Protein AF-A0A7R7XNX9-F1 (afdb_monomer)

Mean predicted aligned error: 16.43 Å

Sequence (141 aa):
MNKSTLSAIRKLSTLTSDQKTAVIDAIAGDMTTTMIRISQEINRGNLDPDNTAPMDNFIRTLQRHERAELRKLERKIAGYQRRARIWRAKRRLIRVIVAEMKRHTGSLHQCPKTLAKALESLEKGLCSESGSGSGESSSGQ

Structure (mmCIF, N/CA/C/O backbone):
data_AF-A0A7R7XNX9-F1
#
_entry.id   AF-A0A7R7XNX9-F1
#
loop_
_atom_site.group_PDB
_atom_site.id
_atom_site.type_symbol
_atom_site.label_atom_id
_atom_site.label_alt_id
_atom_site.label_comp_id
_atom_site.label_asym_id
_atom_site.label_entity_id
_atom_site.label_seq_id
_atom_site.pdbx_PDB_ins_code
_atom_site.Cartn_x
_atom_site.Cartn_y
_atom_site.Cartn_z
_atom_site.occupancy
_atom_site.B_iso_or_equiv
_atom_site.auth_seq_id
_atom_site.auth_comp_id
_atom_site.auth_asym_id
_atom_site.auth_atom_id
_atom_site.pdbx_PDB_model_num
ATOM 1 N N . MET A 1 1 ? -6.176 3.278 21.418 1.00 57.19 1 MET A N 1
ATOM 2 C CA . MET A 1 1 ? -4.858 3.127 22.068 1.00 57.19 1 MET A CA 1
ATOM 3 C C . MET A 1 1 ? -4.203 4.495 22.142 1.00 57.19 1 MET A C 1
ATOM 5 O O . MET A 1 1 ? -4.046 5.144 21.110 1.00 57.19 1 MET A O 1
ATOM 9 N N . ASN A 1 2 ? -3.923 4.981 23.347 1.00 69.69 2 ASN A N 1
ATOM 10 C CA . ASN A 1 2 ? -3.448 6.347 23.547 1.00 69.69 2 ASN A CA 1
ATOM 11 C C . ASN A 1 2 ? -2.031 6.515 22.970 1.00 69.69 2 ASN A C 1
ATOM 13 O O . ASN A 1 2 ? -1.203 5.606 23.056 1.00 69.69 2 ASN A O 1
ATOM 17 N N . LYS A 1 3 ? -1.727 7.686 22.387 1.00 66.06 3 LYS A N 1
ATOM 18 C CA . LYS A 1 3 ? -0.388 7.988 21.828 1.00 66.06 3 LYS A CA 1
ATOM 19 C C . LYS A 1 3 ? 0.731 7.791 22.864 1.00 66.06 3 LYS A C 1
ATOM 21 O O . LYS A 1 3 ? 1.829 7.373 22.508 1.00 66.06 3 LYS A O 1
ATOM 26 N N . SER A 1 4 ? 0.416 8.031 24.139 1.00 67.50 4 SER A N 1
ATOM 27 C CA . SER A 1 4 ? 1.304 7.795 25.280 1.00 67.50 4 SER A CA 1
ATOM 28 C C . SER A 1 4 ? 1.713 6.318 25.400 1.00 67.50 4 SER A C 1
ATOM 30 O O . SER A 1 4 ? 2.904 6.011 25.434 1.00 67.50 4 SER A O 1
ATOM 32 N N . THR A 1 5 ? 0.757 5.387 25.311 1.00 70.81 5 THR A N 1
ATOM 33 C CA . THR A 1 5 ? 0.990 3.937 25.420 1.00 70.81 5 THR A CA 1
ATOM 34 C C . THR A 1 5 ? 1.885 3.409 24.293 1.00 70.81 5 THR A C 1
ATOM 36 O O . THR A 1 5 ? 2.818 2.652 24.541 1.00 70.81 5 THR A O 1
ATOM 39 N N . LEU A 1 6 ? 1.684 3.873 23.052 1.00 75.62 6 LEU A N 1
ATOM 40 C CA . LEU A 1 6 ? 2.552 3.507 21.920 1.00 75.62 6 LEU A CA 1
ATOM 41 C C . LEU A 1 6 ? 3.994 4.006 22.089 1.00 75.62 6 LEU A C 1
ATOM 43 O O . LEU A 1 6 ? 4.940 3.328 21.685 1.00 75.62 6 LEU A O 1
ATOM 47 N N . SER A 1 7 ? 4.173 5.185 22.684 1.00 74.94 7 SER A N 1
ATOM 48 C CA . SER A 1 7 ? 5.504 5.727 22.969 1.00 74.94 7 SER A CA 1
ATOM 49 C C . SER A 1 7 ? 6.218 4.965 24.093 1.00 74.94 7 SER A C 1
ATOM 51 O O . SER A 1 7 ? 7.425 4.743 23.999 1.00 74.94 7 SER A O 1
ATOM 53 N N . ALA A 1 8 ? 5.470 4.500 25.100 1.00 68.50 8 ALA A N 1
ATOM 54 C CA . ALA A 1 8 ? 5.983 3.680 26.193 1.00 68.50 8 ALA A CA 1
ATOM 55 C C . ALA A 1 8 ? 6.415 2.289 25.703 1.00 68.50 8 ALA A C 1
ATOM 57 O O . ALA A 1 8 ? 7.504 1.829 26.041 1.00 68.50 8 ALA A O 1
ATOM 58 N N . ILE A 1 9 ? 5.635 1.670 24.809 1.00 79.69 9 ILE A N 1
ATOM 59 C CA . ILE A 1 9 ? 5.976 0.378 24.190 1.00 79.69 9 ILE A CA 1
ATOM 60 C C . ILE A 1 9 ? 7.259 0.467 23.358 1.00 79.69 9 ILE A C 1
ATOM 62 O O . ILE A 1 9 ? 8.092 -0.432 23.398 1.00 79.69 9 ILE A O 1
ATOM 66 N N . ARG A 1 10 ? 7.488 1.569 22.637 1.00 83.12 10 ARG A N 1
ATOM 67 C CA . ARG A 1 10 ? 8.744 1.760 21.885 1.00 83.12 10 ARG A CA 1
ATOM 68 C C . ARG A 1 10 ? 9.979 1.857 22.781 1.00 83.12 10 ARG A C 1
ATOM 70 O O . ARG A 1 10 ? 11.080 1.587 22.314 1.00 83.12 10 ARG A O 1
ATOM 77 N N . LYS A 1 11 ? 9.802 2.246 24.044 1.00 84.56 11 LYS A N 1
ATOM 78 C CA . LYS A 1 11 ? 10.876 2.381 25.033 1.00 84.56 11 LYS A CA 1
ATOM 79 C C . LYS A 1 11 ? 10.959 1.186 25.983 1.00 84.56 11 LYS A C 1
ATOM 81 O O . LYS A 1 11 ? 11.778 1.228 26.897 1.00 84.56 11 LYS A O 1
ATOM 86 N N . LEU A 1 12 ? 10.178 0.119 25.765 1.00 82.00 12 LEU A N 1
ATOM 87 C CA . LEU A 1 12 ? 10.056 -0.999 26.709 1.00 82.00 12 LEU A CA 1
ATOM 88 C C . LEU A 1 12 ? 11.414 -1.593 27.105 1.00 82.00 12 LEU A C 1
ATOM 90 O O . LEU A 1 12 ? 11.621 -1.903 28.269 1.00 82.00 12 LEU A O 1
ATOM 94 N N . SER A 1 13 ? 12.359 -1.709 26.166 1.00 82.69 13 SER A N 1
ATOM 95 C CA . SER A 1 13 ? 13.703 -2.252 26.420 1.00 82.69 13 SER A CA 1
ATOM 96 C C . SER A 1 13 ? 14.539 -1.403 27.384 1.00 82.69 13 SER A C 1
ATOM 98 O O . SER A 1 13 ? 15.362 -1.953 28.108 1.00 82.69 13 SER A O 1
ATOM 100 N N . THR A 1 14 ? 14.295 -0.091 27.426 1.00 87.94 14 THR A N 1
ATOM 101 C CA . THR A 1 14 ? 15.025 0.886 28.256 1.00 87.94 14 THR A CA 1
ATOM 102 C C . THR A 1 14 ? 14.406 1.116 29.637 1.00 87.94 14 THR A C 1
ATOM 104 O O . THR A 1 14 ? 14.992 1.819 30.454 1.00 87.94 14 THR A O 1
ATOM 107 N N . LEU A 1 15 ? 13.229 0.541 29.904 1.00 86.75 15 LEU A N 1
ATOM 108 C CA . LEU A 1 15 ? 12.517 0.686 31.175 1.00 86.75 15 LEU A CA 1
ATOM 109 C C . LEU A 1 15 ? 13.033 -0.295 32.238 1.00 86.75 15 LEU A C 1
ATOM 111 O O . LEU A 1 15 ? 13.487 -1.405 31.921 1.00 86.75 15 LEU A O 1
ATOM 115 N N . THR A 1 16 ? 12.908 0.093 33.508 1.00 89.62 16 THR A N 1
ATOM 116 C CA . THR A 1 16 ? 13.162 -0.804 34.647 1.00 89.62 16 THR A CA 1
ATOM 117 C C . THR A 1 16 ? 12.109 -1.917 34.713 1.00 89.62 16 THR A C 1
ATOM 119 O O . THR A 1 16 ? 11.065 -1.834 34.065 1.00 89.62 16 THR A O 1
ATOM 122 N N . SER A 1 17 ? 12.377 -2.986 35.473 1.00 90.06 17 SER A N 1
ATOM 123 C CA . SER A 1 17 ? 11.449 -4.123 35.593 1.00 90.06 17 SER A CA 1
ATOM 124 C C . SER A 1 17 ? 10.057 -3.680 36.056 1.00 90.06 17 SER A C 1
ATOM 126 O O . SER A 1 17 ? 9.069 -3.985 35.396 1.00 90.06 17 SER A O 1
ATOM 128 N N . ASP A 1 18 ? 9.984 -2.864 37.108 1.00 89.12 18 ASP A N 1
ATOM 129 C CA . ASP A 1 18 ? 8.711 -2.384 37.663 1.00 89.12 18 ASP A CA 1
ATOM 130 C C . ASP A 1 18 ? 7.942 -1.505 36.670 1.00 89.12 18 ASP A C 1
ATOM 132 O O . ASP A 1 18 ? 6.724 -1.609 36.533 1.00 89.12 18 ASP A O 1
ATOM 136 N N . GLN A 1 19 ? 8.659 -0.675 35.907 1.00 87.31 19 GLN A N 1
ATOM 137 C CA . GLN A 1 19 ? 8.067 0.154 34.857 1.00 87.31 19 GLN A CA 1
ATOM 138 C C . GLN A 1 19 ? 7.530 -0.684 33.694 1.00 87.31 19 GLN A C 1
ATOM 140 O O . GLN A 1 19 ? 6.500 -0.338 33.117 1.00 87.31 19 GLN A O 1
ATOM 145 N N . LYS A 1 20 ? 8.201 -1.787 33.339 1.00 88.88 20 LYS A N 1
ATOM 146 C CA . LYS A 1 20 ? 7.707 -2.723 32.319 1.00 88.88 20 LYS A CA 1
ATO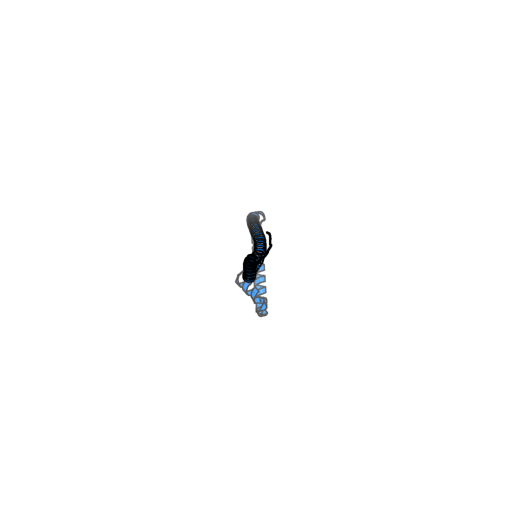M 147 C C . LYS A 1 20 ? 6.400 -3.362 32.768 1.00 88.88 20 LYS A C 1
ATOM 149 O O . LYS A 1 20 ? 5.445 -3.347 31.995 1.00 88.88 20 LYS A O 1
ATOM 154 N N . THR A 1 21 ? 6.347 -3.860 34.002 1.00 90.25 21 THR A N 1
ATOM 155 C CA . THR A 1 21 ? 5.136 -4.464 34.574 1.00 90.25 21 THR A CA 1
ATOM 156 C C . THR A 1 21 ? 3.989 -3.458 34.597 1.00 90.25 21 THR A C 1
ATOM 158 O O . THR A 1 21 ? 2.934 -3.738 34.042 1.00 90.25 21 THR A O 1
ATOM 161 N N . ALA A 1 22 ? 4.228 -2.235 35.081 1.00 89.00 22 ALA A N 1
ATOM 162 C CA . ALA A 1 22 ? 3.210 -1.184 35.109 1.00 89.00 22 ALA A CA 1
ATOM 163 C C . ALA A 1 22 ? 2.671 -0.819 33.710 1.00 89.00 22 ALA A C 1
ATOM 165 O O . ALA A 1 22 ? 1.475 -0.581 33.544 1.00 89.00 22 ALA A O 1
ATOM 166 N N . VAL A 1 23 ? 3.531 -0.785 32.683 1.00 89.62 23 VAL A N 1
ATOM 167 C CA . VAL A 1 23 ? 3.099 -0.547 31.294 1.00 89.62 23 VAL A CA 1
ATOM 168 C C . VAL A 1 23 ? 2.263 -1.713 30.766 1.00 89.62 23 VAL A C 1
ATOM 170 O O . VAL A 1 23 ? 1.252 -1.478 30.106 1.00 89.62 23 VAL A O 1
ATOM 173 N N . ILE A 1 24 ? 2.665 -2.954 31.046 1.00 89.12 24 ILE A N 1
ATOM 174 C CA . ILE A 1 24 ? 1.924 -4.153 30.633 1.00 89.12 24 ILE A CA 1
ATOM 175 C C . ILE A 1 24 ? 0.553 -4.197 31.316 1.00 89.12 24 ILE A C 1
ATOM 177 O O . ILE A 1 24 ? -0.448 -4.394 30.628 1.00 89.12 24 ILE A O 1
ATOM 181 N N . ASP A 1 25 ? 0.486 -3.926 32.618 1.00 92.44 25 ASP A N 1
ATOM 182 C CA . ASP A 1 25 ? -0.765 -3.891 33.380 1.00 92.44 25 ASP A CA 1
ATOM 183 C C . ASP A 1 25 ? -1.699 -2.786 32.883 1.00 92.44 25 ASP A C 1
ATOM 185 O O . ASP A 1 25 ? -2.895 -3.014 32.696 1.00 92.44 25 ASP A O 1
ATOM 189 N N . ALA A 1 26 ? -1.160 -1.601 32.579 1.00 89.25 26 ALA A N 1
ATOM 190 C CA . ALA A 1 26 ? -1.939 -0.518 31.983 1.00 89.25 26 ALA A CA 1
ATOM 191 C C . ALA A 1 26 ? -2.516 -0.914 30.612 1.00 89.25 26 ALA A C 1
ATOM 193 O O . ALA A 1 26 ? -3.683 -0.644 30.330 1.00 89.25 26 ALA A O 1
ATOM 194 N N . ILE A 1 27 ? -1.732 -1.597 29.768 1.00 89.56 27 ILE A N 1
ATOM 195 C CA . ILE A 1 27 ? -2.209 -2.116 28.476 1.00 89.56 27 ILE A CA 1
ATOM 196 C C . ILE A 1 27 ? -3.296 -3.174 28.687 1.00 89.56 27 ILE A C 1
ATOM 198 O O . ILE A 1 27 ? -4.325 -3.127 28.014 1.00 89.56 27 ILE A O 1
ATOM 202 N N . ALA A 1 28 ? -3.098 -4.107 29.617 1.00 92.06 28 ALA A N 1
ATOM 203 C CA . ALA A 1 28 ? -4.074 -5.147 29.927 1.00 92.06 28 ALA A CA 1
ATOM 204 C C . ALA A 1 28 ? -5.394 -4.553 30.455 1.00 92.06 28 ALA A C 1
ATOM 206 O O . ALA A 1 28 ? -6.479 -4.982 30.045 1.00 92.06 28 ALA A O 1
ATOM 207 N N . GLY A 1 29 ? -5.321 -3.520 31.298 1.00 94.06 29 GLY A N 1
ATOM 208 C CA . GLY A 1 29 ? -6.481 -2.762 31.770 1.00 94.06 29 GLY A CA 1
ATOM 209 C C . GLY A 1 29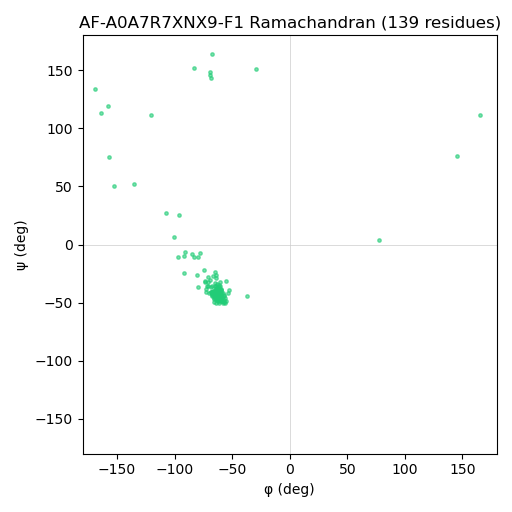 ? -7.215 -2.034 30.638 1.00 94.06 29 GLY A C 1
ATOM 210 O O . GLY A 1 29 ? -8.443 -2.134 30.527 1.00 94.06 29 GLY A O 1
ATOM 211 N N . ASP A 1 30 ? -6.474 -1.368 29.746 1.00 91.44 30 ASP A N 1
ATOM 212 C CA . ASP A 1 30 ? -7.026 -0.720 28.549 1.00 91.44 30 ASP A CA 1
ATOM 213 C C . ASP A 1 30 ? -7.725 -1.740 27.632 1.00 91.44 30 ASP A C 1
ATOM 215 O O . ASP A 1 30 ? -8.828 -1.485 27.133 1.00 91.44 30 ASP A O 1
ATOM 219 N N . MET A 1 31 ? -7.113 -2.911 27.422 1.00 91.00 31 MET A N 1
ATOM 220 C CA . MET A 1 31 ? -7.682 -4.001 26.623 1.00 91.00 31 MET A CA 1
ATOM 221 C C . MET A 1 31 ? -8.978 -4.523 27.239 1.00 91.00 31 MET A C 1
ATOM 223 O O . MET A 1 31 ? -9.990 -4.602 26.544 1.00 91.00 31 MET A O 1
ATOM 227 N N . THR A 1 32 ? -8.973 -4.805 28.542 1.00 95.12 32 THR A N 1
ATOM 228 C CA . THR A 1 32 ? -10.147 -5.302 29.273 1.00 95.12 32 THR A CA 1
ATOM 229 C C . THR A 1 32 ? -11.300 -4.305 29.194 1.00 95.12 32 THR A C 1
ATOM 231 O O . THR A 1 32 ? -12.420 -4.662 28.828 1.00 95.12 32 THR A O 1
ATOM 234 N N . THR A 1 33 ? -11.019 -3.025 29.444 1.00 95.12 33 THR A N 1
ATOM 235 C CA . THR A 1 33 ? -12.017 -1.950 29.348 1.00 95.12 33 THR A CA 1
ATOM 236 C C . THR A 1 33 ? -12.584 -1.838 27.935 1.00 95.12 33 THR A C 1
ATOM 238 O O . THR A 1 33 ? -13.789 -1.661 27.750 1.00 95.12 33 THR A O 1
ATOM 241 N N . THR A 1 34 ? -11.726 -1.963 26.921 1.00 94.75 34 THR A N 1
ATOM 242 C CA . THR A 1 34 ? -12.146 -1.932 25.516 1.00 94.75 34 THR A CA 1
ATOM 243 C C . THR A 1 34 ? -13.043 -3.123 25.182 1.00 94.75 34 THR A C 1
ATOM 245 O O . THR A 1 34 ? -14.090 -2.928 24.569 1.00 94.75 34 THR A O 1
ATOM 248 N N . MET A 1 35 ? -12.690 -4.332 25.627 1.00 93.62 35 MET A N 1
ATOM 249 C CA . MET A 1 35 ? -13.507 -5.535 25.431 1.00 93.62 35 MET A CA 1
ATOM 250 C C . MET A 1 35 ? -14.883 -5.403 26.089 1.00 93.62 35 MET A C 1
ATOM 252 O O . MET A 1 35 ? -15.887 -5.683 25.442 1.00 93.62 35 MET A O 1
ATOM 256 N N . ILE A 1 36 ? -14.950 -4.905 27.329 1.00 95.25 36 ILE A N 1
ATOM 257 C CA . ILE A 1 36 ? -16.226 -4.666 28.024 1.00 95.25 36 ILE A CA 1
ATOM 258 C C . ILE A 1 36 ? -17.105 -3.699 27.224 1.00 95.25 36 ILE A C 1
ATOM 260 O O . ILE A 1 36 ? -18.290 -3.964 27.032 1.00 95.25 36 ILE A O 1
ATOM 264 N N . ARG A 1 37 ? -16.532 -2.599 26.722 1.00 94.94 37 ARG A N 1
ATOM 265 C CA . ARG A 1 37 ? -17.270 -1.627 25.900 1.00 94.94 37 ARG A CA 1
ATOM 266 C C . ARG A 1 37 ? -17.776 -2.240 24.599 1.00 94.94 37 ARG A C 1
ATOM 268 O O . ARG A 1 37 ? -18.928 -2.021 24.250 1.00 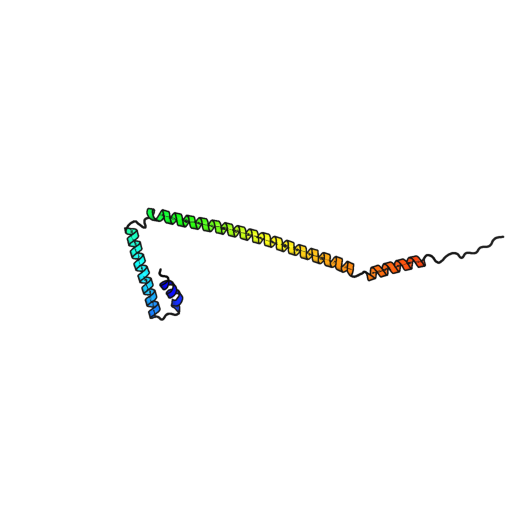94.94 37 ARG A O 1
ATOM 275 N N . ILE A 1 38 ? -16.952 -3.028 23.909 1.00 91.69 38 ILE A N 1
ATOM 276 C CA . ILE A 1 38 ? -17.370 -3.735 22.691 1.00 91.69 38 ILE A CA 1
ATOM 277 C C . ILE A 1 38 ? -18.555 -4.653 23.002 1.00 91.69 38 ILE A C 1
ATOM 279 O O . ILE A 1 38 ? -19.571 -4.574 22.319 1.00 91.69 38 ILE A O 1
ATOM 283 N N . SER A 1 39 ? -18.477 -5.456 24.066 1.00 93.06 39 SER A N 1
ATOM 284 C CA . SER A 1 39 ? -19.584 -6.325 24.480 1.00 93.06 39 SER A CA 1
ATOM 285 C C . SER A 1 39 ? -20.857 -5.538 24.809 1.00 93.06 39 SER A C 1
ATOM 287 O O . SER A 1 39 ? -21.952 -5.965 24.452 1.00 93.06 39 SER A O 1
ATOM 289 N N . GLN A 1 40 ? -20.739 -4.370 25.449 1.00 95.81 40 GLN A N 1
ATOM 290 C CA . GLN A 1 40 ? -21.883 -3.489 25.708 1.00 95.81 40 GLN A CA 1
ATOM 291 C C . GLN A 1 40 ? -22.520 -2.972 24.413 1.00 95.81 40 GLN A C 1
ATOM 293 O O . GLN A 1 40 ? -23.742 -2.960 24.308 1.00 95.81 40 GLN A O 1
ATOM 298 N N . GLU A 1 41 ? -21.719 -2.574 23.426 1.00 92.88 41 GLU A N 1
ATOM 299 C CA . GLU A 1 41 ? -22.221 -2.097 22.132 1.00 92.88 41 GLU A CA 1
ATOM 300 C C . GLU A 1 41 ? -22.823 -3.223 21.275 1.00 92.88 41 GLU A C 1
ATOM 302 O O . GLU A 1 41 ? -23.812 -2.990 20.578 1.00 92.88 41 GLU A O 1
ATOM 307 N N . ILE A 1 42 ? -22.303 -4.452 21.382 1.00 91.12 42 ILE A N 1
ATOM 308 C CA . ILE A 1 42 ? -22.938 -5.653 20.811 1.00 91.12 42 ILE A CA 1
ATOM 309 C C . ILE A 1 42 ? -24.316 -5.864 21.445 1.00 91.12 42 ILE A C 1
ATOM 311 O O . ILE A 1 42 ? -25.306 -5.972 20.729 1.00 91.12 42 ILE A O 1
ATOM 315 N N . ASN A 1 43 ? -24.408 -5.847 22.779 1.00 92.56 43 ASN A N 1
ATOM 316 C CA . ASN A 1 43 ? -25.677 -6.041 23.491 1.00 92.56 43 ASN A CA 1
ATOM 317 C C . ASN A 1 43 ? -26.704 -4.932 23.207 1.00 92.56 43 ASN A C 1
ATOM 319 O O . ASN A 1 43 ? -27.905 -5.165 23.303 1.00 92.56 43 ASN A O 1
ATOM 323 N N . ARG A 1 44 ? -26.242 -3.726 22.859 1.00 93.06 44 ARG A N 1
ATOM 324 C CA . ARG A 1 44 ? -27.089 -2.606 22.417 1.00 93.06 44 ARG A CA 1
ATOM 325 C C . ARG A 1 44 ? -27.559 -2.736 20.963 1.00 93.06 44 ARG A C 1
ATOM 327 O O . ARG A 1 44 ? -28.360 -1.915 20.532 1.00 93.06 44 ARG A O 1
ATOM 334 N N . GLY A 1 45 ? -27.058 -3.717 20.208 1.00 89.75 45 GLY A N 1
ATOM 335 C CA . GLY A 1 45 ? -27.347 -3.899 18.781 1.00 89.75 45 GLY A CA 1
ATOM 336 C C . GLY A 1 45 ? -26.577 -2.948 17.855 1.00 89.75 45 GLY A C 1
ATOM 337 O O . GLY A 1 45 ? -26.763 -2.980 16.642 1.00 89.75 45 GLY A O 1
ATOM 338 N N . ASN A 1 46 ? -25.678 -2.111 18.381 1.00 88.38 46 ASN A N 1
ATOM 339 C CA . ASN A 1 46 ? -24.924 -1.139 17.578 1.00 88.38 46 ASN A CA 1
ATOM 340 C C . ASN A 1 46 ? -23.816 -1.796 16.739 1.00 88.38 46 ASN A C 1
ATOM 342 O O . ASN A 1 46 ? -23.381 -1.233 15.737 1.00 88.38 46 ASN A O 1
ATOM 346 N N . LEU A 1 47 ? -23.364 -2.986 17.144 1.00 88.50 47 LEU A N 1
ATOM 347 C CA . LEU A 1 47 ? -22.366 -3.793 16.434 1.00 88.50 47 LEU A CA 1
ATOM 348 C C . LEU A 1 47 ? -22.978 -5.027 15.746 1.00 88.50 47 LEU A C 1
ATOM 350 O O . LEU A 1 47 ? -22.298 -6.032 15.554 1.00 88.50 47 LEU A O 1
ATOM 354 N N . ASP A 1 48 ? -24.257 -4.954 15.380 1.00 90.56 48 ASP A N 1
ATOM 355 C CA . ASP A 1 48 ? -24.929 -5.964 14.558 1.00 90.56 48 ASP A CA 1
ATOM 356 C C . ASP A 1 48 ? -24.396 -5.938 13.102 1.00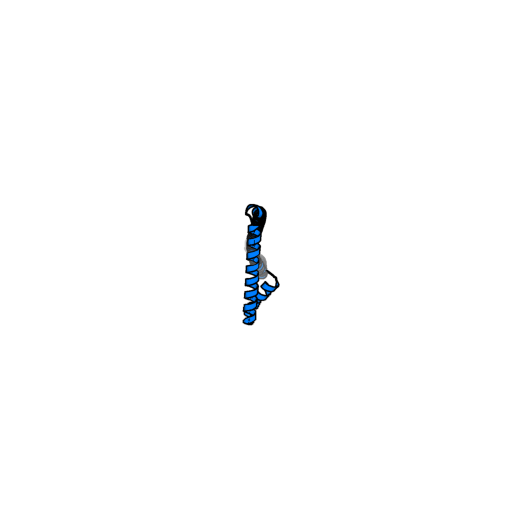 90.56 48 ASP A C 1
ATOM 358 O O . ASP A 1 48 ? -24.050 -4.857 12.599 1.00 90.56 48 ASP A O 1
ATOM 362 N N . PRO A 1 49 ? -24.303 -7.088 12.402 1.00 87.75 49 PRO A N 1
ATOM 363 C CA . PRO A 1 49 ? -24.117 -7.152 10.951 1.00 87.75 49 PRO A CA 1
ATOM 364 C C . PRO A 1 49 ? -24.867 -6.083 10.146 1.00 87.75 49 PRO A C 1
ATOM 366 O O . PRO A 1 49 ? -24.257 -5.451 9.281 1.00 87.75 49 PRO A O 1
ATOM 369 N N . ASP A 1 50 ? -26.138 -5.819 10.449 1.00 91.00 50 ASP A N 1
ATOM 370 C CA . ASP A 1 50 ? -26.938 -4.858 9.676 1.00 91.00 50 ASP A CA 1
ATOM 371 C C . ASP A 1 50 ? -26.457 -3.409 9.866 1.00 91.00 50 ASP A C 1
ATOM 373 O O . ASP A 1 50 ? -26.395 -2.625 8.915 1.00 91.00 50 ASP A O 1
ATOM 377 N N . ASN A 1 51 ? -26.028 -3.065 11.083 1.00 89.00 51 ASN A N 1
ATOM 378 C CA . ASN A 1 51 ? -25.526 -1.732 11.423 1.00 89.00 51 ASN A CA 1
ATOM 379 C C . ASN A 1 51 ? -24.062 -1.517 11.009 1.00 89.00 51 ASN A C 1
ATOM 381 O O . ASN A 1 51 ? -23.640 -0.387 10.751 1.00 89.00 51 ASN A O 1
ATOM 385 N N . THR A 1 52 ? -23.277 -2.591 10.910 1.00 91.75 52 THR A N 1
ATOM 386 C CA . THR A 1 52 ? -21.851 -2.537 10.544 1.00 91.75 52 THR A CA 1
ATOM 387 C C . THR A 1 52 ? -21.609 -2.695 9.040 1.00 91.75 52 THR A C 1
ATOM 389 O O . THR A 1 52 ? -20.624 -2.159 8.519 1.00 91.75 52 THR A O 1
ATOM 392 N N . ALA A 1 53 ? -22.533 -3.329 8.309 1.00 91.38 53 ALA A N 1
ATOM 393 C CA . ALA A 1 53 ? -22.430 -3.561 6.868 1.00 91.38 53 ALA A CA 1
ATOM 394 C C . ALA A 1 53 ? -22.171 -2.294 6.024 1.00 91.38 53 ALA A C 1
ATOM 396 O O . ALA A 1 53 ? -21.332 -2.357 5.116 1.00 91.38 53 ALA A O 1
ATOM 397 N N . PRO A 1 54 ? -22.807 -1.129 6.275 1.00 92.19 54 PRO A N 1
ATOM 398 C CA . PRO A 1 54 ? -22.515 0.086 5.514 1.00 92.19 54 PRO A CA 1
ATOM 399 C C . PRO A 1 54 ? -21.057 0.539 5.653 1.00 92.19 54 PRO A C 1
ATOM 401 O O . PRO A 1 54 ? -20.420 0.911 4.663 1.00 92.19 54 PRO A O 1
ATOM 404 N N . MET A 1 55 ? -20.505 0.461 6.867 1.00 91.38 55 MET A N 1
ATOM 405 C CA . MET A 1 55 ? -19.122 0.850 7.137 1.00 91.38 55 MET A CA 1
ATOM 406 C C . MET A 1 55 ? -18.135 -0.143 6.514 1.00 91.38 55 MET A C 1
ATOM 408 O O . MET A 1 55 ? -17.170 0.272 5.867 1.00 91.38 55 MET A O 1
ATOM 412 N N . ASP A 1 56 ? -18.420 -1.440 6.604 1.00 91.81 56 ASP A N 1
ATOM 413 C CA . ASP A 1 56 ? -17.635 -2.484 5.941 1.00 91.81 56 ASP A CA 1
ATOM 414 C C . ASP A 1 56 ? -17.617 -2.316 4.417 1.00 91.81 56 ASP A C 1
ATOM 416 O O . ASP A 1 56 ? -16.564 -2.418 3.777 1.00 91.81 56 ASP A O 1
ATOM 420 N N . ASN A 1 57 ? -18.763 -1.998 3.814 1.00 94.25 57 ASN A N 1
ATOM 421 C CA . ASN A 1 57 ? -18.865 -1.737 2.379 1.00 94.25 57 ASN A CA 1
ATOM 422 C C . ASN A 1 57 ? -18.081 -0.488 1.960 1.00 94.25 57 ASN A C 1
ATOM 424 O O . ASN A 1 57 ? -17.406 -0.493 0.921 1.00 94.25 57 ASN A O 1
ATOM 428 N N . PHE A 1 58 ? -18.113 0.564 2.776 1.00 94.69 58 PHE A N 1
ATOM 429 C CA . PHE A 1 58 ? -17.313 1.762 2.548 1.00 94.69 58 PHE A CA 1
ATOM 430 C C . PHE A 1 58 ? -15.808 1.454 2.587 1.00 94.69 58 PHE A C 1
ATOM 432 O O . PHE A 1 58 ? -15.082 1.793 1.646 1.00 94.69 58 PHE A O 1
ATOM 439 N N . ILE A 1 59 ? -15.345 0.721 3.606 1.00 94.38 59 ILE A N 1
ATOM 440 C CA . ILE A 1 59 ? -13.942 0.292 3.732 1.00 94.38 59 ILE A CA 1
ATOM 441 C C . ILE A 1 59 ? -13.523 -0.554 2.523 1.00 94.38 59 ILE A C 1
ATOM 443 O O . ILE A 1 59 ? -12.474 -0.309 1.919 1.00 94.38 59 ILE A O 1
ATOM 447 N N . ARG A 1 60 ? -14.351 -1.522 2.112 1.00 95.75 60 ARG A N 1
ATOM 448 C CA . ARG A 1 60 ? -14.088 -2.356 0.925 1.00 95.75 60 ARG A CA 1
ATOM 449 C C . ARG A 1 60 ? -13.965 -1.520 -0.346 1.00 95.75 60 ARG A C 1
ATOM 451 O O . ARG A 1 60 ? -13.089 -1.787 -1.172 1.00 95.75 60 ARG A O 1
ATOM 458 N N . THR A 1 61 ? -14.812 -0.506 -0.499 1.00 96.00 61 THR A N 1
ATOM 459 C CA . THR A 1 61 ? -14.789 0.404 -1.652 1.00 96.00 61 THR A CA 1
ATOM 460 C C . THR A 1 61 ? -13.494 1.209 -1.694 1.00 96.00 61 THR A C 1
ATOM 462 O O . THR A 1 61 ? -12.830 1.235 -2.735 1.00 96.00 61 THR A O 1
ATOM 465 N N . LEU A 1 62 ? -13.080 1.780 -0.559 1.00 94.19 62 LEU A N 1
ATOM 466 C CA . LEU A 1 62 ? -11.809 2.496 -0.441 1.00 94.19 62 LEU A CA 1
ATOM 467 C C . LEU A 1 62 ? -10.622 1.603 -0.805 1.00 94.19 62 LEU A C 1
ATOM 469 O O . LEU A 1 62 ? -9.831 1.955 -1.680 1.00 94.19 62 LEU A O 1
ATOM 473 N N . GLN A 1 63 ? -10.543 0.407 -0.220 1.00 95.38 63 GLN A N 1
ATOM 474 C CA . GLN A 1 63 ? -9.460 -0.535 -0.513 1.00 95.38 63 GLN A CA 1
ATOM 475 C C . GLN A 1 63 ? -9.440 -0.960 -1.987 1.00 95.38 63 GLN A C 1
ATOM 477 O O . GLN A 1 63 ? -8.377 -1.169 -2.575 1.00 95.38 63 GLN A O 1
ATOM 482 N N . ARG A 1 64 ? -10.611 -1.126 -2.613 1.00 95.31 64 ARG A N 1
ATOM 483 C CA . ARG A 1 64 ? -10.697 -1.458 -4.039 1.00 95.31 64 ARG A CA 1
ATOM 484 C C . ARG A 1 64 ? -10.166 -0.316 -4.901 1.00 95.31 64 ARG A C 1
ATOM 486 O O . ARG A 1 64 ? -9.433 -0.585 -5.854 1.00 95.31 64 ARG A O 1
ATOM 493 N N . HIS A 1 65 ? -10.518 0.923 -4.568 1.00 95.44 65 HIS A N 1
ATOM 494 C CA . HIS A 1 65 ? -10.043 2.101 -5.284 1.00 95.44 65 HIS A CA 1
ATOM 495 C C . HIS A 1 65 ? -8.528 2.288 -5.128 1.00 95.44 65 HIS A C 1
ATOM 497 O O . HIS A 1 65 ? -7.825 2.426 -6.129 1.00 95.44 65 HIS A O 1
ATOM 503 N N . GLU A 1 66 ? -8.011 2.166 -3.906 1.00 95.06 66 GLU A N 1
ATOM 504 C CA . GLU A 1 66 ? -6.576 2.241 -3.615 1.00 95.06 66 GLU A CA 1
ATOM 505 C C . GLU A 1 66 ? -5.783 1.204 -4.423 1.00 95.06 66 GLU A C 1
ATOM 507 O O . GLU A 1 66 ? -4.852 1.551 -5.154 1.00 95.06 66 GLU A O 1
ATOM 512 N N . ARG A 1 67 ? -6.201 -0.070 -4.392 1.00 95.75 67 ARG A N 1
ATOM 513 C CA . ARG A 1 67 ? -5.553 -1.131 -5.183 1.00 95.75 67 ARG A CA 1
ATOM 514 C C . ARG A 1 67 ? -5.612 -0.852 -6.687 1.00 95.75 67 ARG A C 1
ATOM 516 O O . ARG A 1 67 ? -4.676 -1.195 -7.411 1.00 95.75 67 ARG A O 1
ATOM 523 N N . ALA A 1 68 ? -6.700 -0.264 -7.184 1.00 96.31 68 ALA A N 1
ATOM 524 C CA . ALA A 1 68 ? -6.832 0.077 -8.598 1.00 96.31 68 ALA A CA 1
ATOM 525 C C . ALA A 1 68 ? -5.862 1.195 -9.013 1.00 96.31 68 ALA A C 1
ATOM 527 O O . ALA A 1 68 ? -5.205 1.076 -10.056 1.00 96.31 68 ALA A O 1
ATOM 528 N N . GLU A 1 69 ? -5.730 2.239 -8.194 1.00 96.50 69 GLU A N 1
ATOM 529 C CA . GLU A 1 69 ? -4.785 3.330 -8.442 1.00 96.50 69 GLU A CA 1
ATOM 530 C C . GLU A 1 69 ? -3.330 2.856 -8.326 1.00 96.50 69 GLU A C 1
ATOM 532 O O . GLU A 1 69 ? -2.527 3.161 -9.213 1.00 96.50 69 GLU A O 1
ATOM 537 N N . LEU A 1 70 ? -3.000 2.004 -7.349 1.00 96.56 70 LEU A N 1
ATOM 538 C CA . LEU A 1 70 ? -1.672 1.382 -7.251 1.00 96.56 70 LEU A CA 1
ATOM 539 C C . LEU A 1 70 ? -1.317 0.595 -8.522 1.00 96.56 70 LEU A C 1
ATOM 541 O O . LEU A 1 70 ? -0.288 0.855 -9.146 1.00 96.56 70 LEU A O 1
ATOM 545 N N . ARG A 1 71 ? -2.217 -0.269 -9.011 1.00 96.12 71 ARG A N 1
ATOM 546 C CA . ARG A 1 71 ? -2.004 -1.016 -10.270 1.00 96.12 71 ARG A CA 1
ATOM 547 C C . ARG A 1 71 ? -1.839 -0.108 -11.488 1.00 96.12 71 ARG A C 1
ATOM 549 O O . ARG A 1 71 ? -1.203 -0.474 -12.479 1.00 96.12 71 ARG A O 1
ATOM 556 N N . LYS A 1 72 ? -2.492 1.052 -11.502 1.00 97.06 72 LYS A N 1
ATOM 557 C CA . LYS A 1 72 ? -2.373 2.039 -12.587 1.00 97.06 72 LYS A CA 1
ATOM 558 C C . LYS A 1 72 ? -1.015 2.739 -12.534 1.00 97.06 72 LYS A C 1
ATOM 560 O O . LYS A 1 72 ? -0.392 2.922 -13.583 1.00 97.06 72 LYS A O 1
ATOM 565 N N . LEU A 1 73 ? -0.541 3.081 -11.339 1.00 97.31 73 LEU A N 1
ATOM 566 C CA . LEU A 1 73 ? 0.799 3.619 -11.099 1.00 97.31 73 LEU A CA 1
ATOM 567 C C . LEU A 1 73 ? 1.889 2.622 -11.506 1.00 97.31 73 LEU A C 1
ATOM 569 O O . LEU A 1 73 ? 2.769 2.983 -12.287 1.00 97.31 73 LEU A O 1
ATOM 573 N N . GLU A 1 74 ? 1.785 1.363 -11.087 1.00 97.38 74 GLU A N 1
ATOM 574 C CA . GLU A 1 74 ? 2.728 0.297 -11.457 1.00 97.38 74 GLU A CA 1
ATOM 575 C C . GLU A 1 74 ? 2.846 0.137 -12.977 1.00 97.38 74 GLU A C 1
ATOM 577 O O . GLU A 1 74 ? 3.949 0.130 -13.529 1.00 97.38 74 GLU A O 1
ATOM 582 N N . ARG A 1 75 ? 1.711 0.109 -13.690 1.00 97.19 75 ARG A N 1
ATOM 583 C CA . ARG A 1 75 ? 1.691 0.052 -15.161 1.00 97.19 75 ARG A CA 1
ATOM 584 C C . ARG A 1 75 ? 2.381 1.257 -15.800 1.00 97.19 75 ARG A C 1
ATOM 586 O O . ARG A 1 75 ? 3.138 1.094 -16.760 1.00 97.19 75 ARG A O 1
ATOM 593 N N . LYS A 1 76 ? 2.158 2.466 -15.273 1.00 97.25 76 LYS A N 1
ATOM 594 C CA . LYS A 1 76 ? 2.840 3.680 -15.755 1.00 97.25 7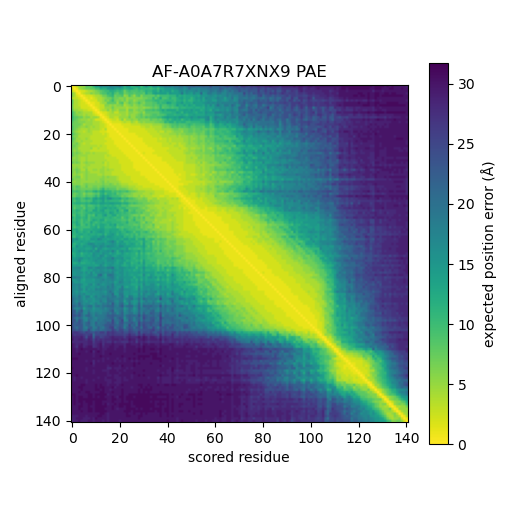6 LYS A CA 1
ATOM 595 C C . LYS A 1 76 ? 4.350 3.590 -15.533 1.00 97.25 76 LYS A C 1
ATOM 597 O O . LYS A 1 76 ? 5.111 3.878 -16.459 1.00 97.25 76 LYS A O 1
ATOM 602 N N . ILE A 1 77 ? 4.782 3.156 -14.348 1.00 97.75 77 ILE A N 1
ATOM 603 C CA . ILE A 1 77 ? 6.199 2.976 -14.005 1.00 97.75 77 ILE A CA 1
ATOM 604 C C . ILE A 1 77 ? 6.852 1.966 -14.951 1.00 97.75 77 ILE A C 1
ATOM 606 O O . ILE A 1 77 ? 7.879 2.280 -15.556 1.00 97.75 77 ILE A O 1
ATOM 610 N N . ALA A 1 78 ? 6.228 0.807 -15.167 1.00 97.31 78 ALA A N 1
ATOM 611 C CA . ALA A 1 78 ? 6.719 -0.201 -16.106 1.00 97.31 78 ALA A CA 1
ATOM 612 C C . ALA A 1 78 ? 6.854 0.364 -17.535 1.00 97.31 78 ALA A C 1
ATOM 614 O O . ALA A 1 78 ? 7.866 0.150 -18.212 1.00 97.31 78 ALA A O 1
ATOM 615 N N . GLY A 1 79 ? 5.880 1.168 -17.977 1.00 97.62 79 GLY A N 1
ATOM 616 C CA . GLY A 1 79 ? 5.937 1.878 -19.257 1.00 97.62 79 GLY A CA 1
ATOM 617 C C . GLY A 1 79 ? 7.120 2.849 -19.356 1.00 97.62 79 GLY A C 1
ATOM 618 O O . GLY A 1 79 ? 7.834 2.868 -20.366 1.00 97.62 79 GLY A O 1
ATOM 619 N N . TYR A 1 80 ? 7.383 3.634 -18.308 1.00 97.38 80 TYR A N 1
ATOM 620 C CA . TYR A 1 80 ? 8.552 4.519 -18.255 1.00 97.38 80 TYR A CA 1
ATOM 621 C C . TYR A 1 80 ? 9.871 3.747 -18.253 1.00 97.38 80 TYR A C 1
ATOM 623 O O . TYR A 1 80 ? 10.776 4.098 -19.012 1.00 97.38 80 TYR A O 1
ATOM 631 N N . GLN A 1 81 ? 9.973 2.667 -17.480 1.00 97.62 81 GLN A N 1
ATOM 632 C CA . GLN A 1 81 ? 11.167 1.822 -17.437 1.00 97.62 81 GLN A CA 1
ATOM 633 C C . GLN A 1 81 ? 11.470 1.194 -18.804 1.00 97.62 81 GLN A C 1
ATOM 635 O O . GLN A 1 81 ? 12.620 1.228 -19.258 1.00 97.62 81 GLN A O 1
ATOM 640 N N . ARG A 1 82 ? 10.444 0.694 -19.508 1.00 97.44 82 ARG A N 1
ATOM 641 C CA . ARG A 1 82 ? 10.588 0.153 -20.868 1.00 97.44 82 ARG A CA 1
ATOM 642 C C . ARG A 1 82 ? 11.106 1.212 -21.838 1.00 97.44 82 ARG A C 1
ATOM 644 O O . ARG A 1 82 ? 12.079 0.962 -22.550 1.00 97.44 82 ARG A O 1
ATOM 651 N N . ARG A 1 83 ? 10.515 2.412 -21.832 1.00 97.19 83 ARG A N 1
ATOM 652 C CA . ARG A 1 83 ? 10.991 3.532 -22.661 1.00 97.19 83 ARG A CA 1
ATOM 653 C C . ARG A 1 83 ? 12.430 3.902 -22.325 1.00 97.19 83 ARG A C 1
ATOM 655 O O . ARG A 1 83 ? 13.250 4.021 -23.231 1.00 97.19 83 ARG A O 1
ATOM 662 N N . ALA A 1 84 ? 12.768 4.011 -21.044 1.00 97.00 84 ALA A N 1
ATOM 663 C CA . ALA A 1 84 ? 14.128 4.310 -20.610 1.00 97.00 84 ALA A CA 1
ATOM 664 C C . ALA A 1 84 ? 15.133 3.251 -21.098 1.00 97.00 84 ALA A C 1
ATOM 666 O O . ALA A 1 84 ? 16.234 3.599 -21.527 1.00 97.00 84 ALA A O 1
ATOM 667 N N . ARG A 1 85 ? 14.769 1.960 -21.095 1.00 97.06 85 ARG A N 1
ATOM 668 C CA . ARG A 1 85 ? 15.604 0.886 -21.661 1.00 97.06 85 ARG A CA 1
ATOM 669 C C . ARG A 1 85 ? 15.845 1.089 -23.162 1.00 97.06 85 ARG A C 1
ATOM 671 O O . ARG A 1 85 ? 16.998 1.023 -23.588 1.00 97.06 85 ARG A O 1
ATOM 678 N N . ILE A 1 86 ? 14.801 1.392 -23.936 1.00 97.38 86 ILE A N 1
ATOM 679 C CA . ILE A 1 86 ? 14.911 1.664 -25.382 1.00 97.38 86 ILE A CA 1
ATOM 680 C C . ILE A 1 86 ? 15.818 2.874 -25.636 1.00 97.38 86 ILE A C 1
ATOM 682 O O . ILE A 1 86 ? 16.738 2.800 -26.448 1.00 97.38 86 ILE A O 1
ATOM 686 N N . TRP A 1 87 ? 15.621 3.969 -24.901 1.00 96.62 87 TRP A N 1
ATOM 687 C CA . TRP A 1 87 ? 16.451 5.169 -25.026 1.00 96.62 87 TRP A CA 1
ATOM 688 C C . TRP A 1 87 ? 17.924 4.906 -24.707 1.00 96.62 87 TRP A C 1
ATOM 690 O O . TRP A 1 87 ? 18.803 5.379 -25.428 1.00 96.62 87 TRP A O 1
ATOM 700 N N . ARG A 1 88 ? 18.218 4.102 -23.676 1.00 96.81 88 ARG A N 1
ATOM 701 C CA . ARG A 1 88 ? 19.596 3.682 -23.369 1.00 96.81 88 ARG A CA 1
ATOM 702 C C . ARG A 1 88 ? 20.205 2.832 -24.486 1.00 96.81 88 ARG A C 1
ATOM 704 O O . ARG A 1 88 ? 21.395 2.970 -24.754 1.00 96.81 88 ARG A O 1
ATOM 711 N N . ALA A 1 89 ? 19.429 1.960 -25.130 1.00 96.81 89 ALA A N 1
ATOM 712 C CA . ALA A 1 89 ? 19.899 1.175 -26.274 1.00 96.81 89 ALA A CA 1
ATOM 713 C C . ALA A 1 89 ? 20.211 2.073 -27.482 1.00 96.81 89 ALA A C 1
ATOM 715 O O . ALA A 1 89 ? 21.326 2.028 -27.995 1.00 96.81 89 ALA A O 1
ATOM 716 N N . LYS A 1 90 ? 19.290 2.974 -27.853 1.00 95.38 90 LYS A N 1
ATOM 717 C CA . LYS A 1 90 ? 19.510 3.952 -28.934 1.00 95.38 90 LYS A CA 1
ATOM 718 C C . LYS A 1 90 ? 20.737 4.824 -28.680 1.00 95.38 90 LYS A C 1
ATOM 720 O O . LYS A 1 90 ? 21.563 5.002 -29.566 1.0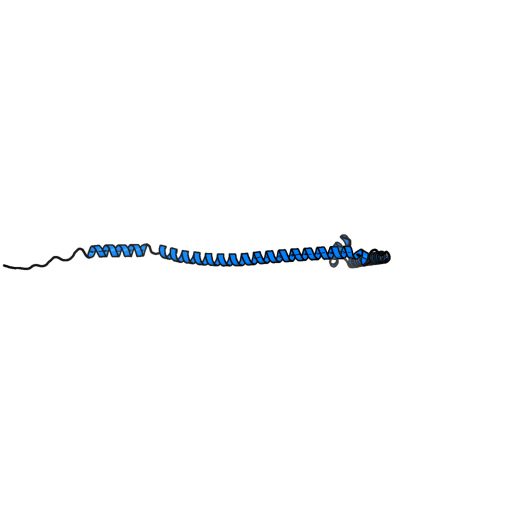0 95.38 90 LYS A O 1
ATOM 725 N N . ARG A 1 91 ? 20.908 5.321 -27.450 1.00 96.00 91 ARG A N 1
ATOM 726 C CA . ARG A 1 91 ? 22.079 6.130 -27.079 1.00 96.00 91 ARG A CA 1
ATOM 727 C C . ARG A 1 91 ? 23.387 5.347 -27.214 1.00 96.00 91 ARG A C 1
ATOM 729 O O . ARG A 1 91 ? 24.383 5.923 -27.633 1.00 96.00 91 ARG A O 1
ATOM 736 N N . ARG A 1 92 ? 23.396 4.055 -26.865 1.00 96.56 92 ARG A N 1
ATOM 737 C CA . ARG A 1 92 ? 24.565 3.185 -27.076 1.00 96.56 92 ARG A CA 1
ATOM 738 C C . ARG A 1 92 ? 24.879 3.026 -28.561 1.00 96.56 92 ARG A C 1
ATOM 740 O O . ARG A 1 92 ? 26.027 3.225 -28.930 1.00 96.56 92 ARG A O 1
ATOM 747 N N . LEU A 1 93 ? 23.870 2.769 -29.392 1.00 95.31 93 LEU A N 1
ATOM 748 C CA . LEU A 1 93 ? 24.047 2.660 -30.841 1.00 95.31 93 LEU A CA 1
ATOM 749 C C . LEU A 1 93 ? 24.624 3.949 -31.442 1.00 95.31 93 LEU A C 1
ATOM 751 O O . LEU A 1 93 ? 25.627 3.902 -32.142 1.00 95.31 93 LEU A O 1
ATOM 755 N N . ILE A 1 94 ? 24.057 5.107 -31.093 1.00 95.31 94 ILE A N 1
ATOM 756 C CA . ILE A 1 94 ? 24.554 6.407 -31.567 1.00 95.31 94 ILE A CA 1
ATOM 757 C C . ILE A 1 94 ? 26.008 6.625 -31.141 1.00 95.31 94 ILE A C 1
ATOM 759 O O . ILE A 1 94 ? 26.812 7.092 -31.938 1.00 95.31 94 ILE A O 1
ATOM 763 N N . ARG A 1 95 ? 26.380 6.265 -29.906 1.00 94.38 95 ARG A N 1
ATOM 764 C CA . ARG A 1 95 ? 27.777 6.374 -29.453 1.00 94.38 95 ARG A CA 1
ATOM 765 C C . ARG A 1 95 ? 28.727 5.518 -30.289 1.00 94.38 95 ARG A C 1
ATOM 767 O O . ARG A 1 95 ? 29.822 5.986 -30.576 1.00 94.38 95 ARG A O 1
ATOM 774 N N . VAL A 1 96 ? 28.317 4.305 -30.664 1.00 95.19 96 VAL A N 1
ATOM 775 C CA . VAL A 1 96 ? 29.112 3.423 -31.533 1.00 95.19 96 VAL A CA 1
ATOM 776 C C . VAL A 1 96 ? 29.282 4.055 -32.912 1.00 95.19 96 VAL A C 1
ATOM 778 O O . VAL A 1 96 ? 30.415 4.238 -33.341 1.00 95.19 96 VAL A O 1
ATOM 781 N N . ILE A 1 97 ? 28.184 4.493 -33.536 1.00 94.06 97 ILE A N 1
ATOM 782 C CA . ILE A 1 97 ? 28.209 5.143 -34.857 1.00 94.06 97 ILE A CA 1
ATOM 783 C C . ILE A 1 97 ? 29.113 6.382 -34.837 1.00 94.06 97 ILE A C 1
ATOM 785 O O . ILE A 1 97 ? 29.982 6.540 -35.685 1.00 94.06 97 ILE A O 1
ATOM 789 N N . VAL A 1 98 ? 28.968 7.250 -33.831 1.00 92.88 98 VAL A N 1
ATOM 790 C CA . VAL A 1 98 ? 29.803 8.455 -33.701 1.00 92.88 98 VAL A CA 1
ATOM 791 C C . VAL A 1 98 ? 31.280 8.099 -33.508 1.00 92.88 98 VAL A C 1
ATOM 793 O O . VAL A 1 98 ? 32.147 8.781 -34.052 1.00 92.88 98 VAL A O 1
ATOM 796 N N . ALA A 1 99 ? 31.593 7.053 -32.740 1.00 92.62 99 ALA A N 1
ATOM 797 C CA . ALA A 1 99 ? 32.972 6.605 -32.556 1.00 92.62 99 ALA A CA 1
ATOM 798 C C . ALA A 1 99 ? 33.577 6.068 -33.863 1.00 92.62 99 ALA A C 1
ATOM 800 O O . ALA A 1 99 ? 34.729 6.368 -34.166 1.00 92.62 99 ALA A O 1
ATOM 801 N N . GLU A 1 100 ? 32.801 5.323 -34.646 1.00 91.94 100 GLU A N 1
ATOM 802 C CA . GLU A 1 100 ? 33.203 4.806 -35.955 1.00 91.94 100 GLU A CA 1
ATOM 803 C C . GLU A 1 100 ? 33.429 5.937 -36.967 1.00 91.94 100 GLU A C 1
ATOM 805 O O . GLU A 1 100 ? 34.499 6.017 -37.570 1.00 91.94 100 GLU A O 1
ATOM 810 N N . MET A 1 101 ? 32.505 6.899 -37.051 1.00 87.81 101 MET A N 1
ATOM 811 C CA . MET A 1 101 ? 32.675 8.092 -37.890 1.00 87.81 101 MET A CA 1
ATOM 812 C C . MET A 1 101 ? 33.945 8.868 -37.526 1.00 87.81 101 MET A C 1
ATOM 814 O O . MET A 1 101 ? 34.698 9.252 -38.417 1.00 87.81 101 MET A O 1
ATOM 818 N N . LYS A 1 102 ? 34.230 9.050 -36.227 1.00 84.38 102 LYS A N 1
ATOM 819 C CA . LYS A 1 102 ? 35.467 9.701 -35.761 1.00 84.38 102 LYS A CA 1
ATOM 820 C C . LYS A 1 102 ? 36.734 8.936 -36.145 1.00 84.38 102 LYS A C 1
ATOM 822 O O . LYS A 1 102 ? 37.756 9.567 -36.395 1.00 84.38 102 LYS A O 1
ATOM 827 N N . ARG A 1 103 ? 36.700 7.600 -36.184 1.00 83.50 103 ARG A N 1
ATOM 828 C CA . ARG A 1 103 ? 37.841 6.794 -36.653 1.00 83.50 103 ARG A CA 1
ATOM 829 C C . ARG A 1 103 ? 38.081 7.005 -38.145 1.00 83.50 103 ARG A C 1
ATOM 831 O O . ARG A 1 103 ? 39.223 7.219 -38.538 1.00 83.50 103 ARG A O 1
ATOM 838 N N . HIS A 1 104 ? 37.022 7.012 -38.954 1.00 75.19 104 HIS A N 1
ATOM 839 C CA . HIS A 1 104 ? 37.135 7.245 -40.395 1.00 75.19 104 HIS A CA 1
ATOM 840 C C . HIS A 1 104 ? 37.607 8.665 -40.729 1.00 75.19 104 HIS A C 1
ATOM 842 O O . HIS A 1 104 ? 38.520 8.828 -41.535 1.00 75.19 104 HIS A O 1
ATOM 848 N N . THR A 1 105 ? 37.067 9.696 -40.075 1.00 74.31 105 THR A N 1
ATOM 849 C CA . THR A 1 105 ? 37.518 11.082 -40.296 1.00 74.31 105 THR A CA 1
ATOM 850 C C . THR A 1 105 ? 38.903 11.350 -39.709 1.00 74.31 105 THR A C 1
ATOM 852 O O . THR A 1 105 ? 39.706 12.043 -40.327 1.00 74.31 105 THR A O 1
ATOM 855 N N . GLY A 1 106 ? 39.234 10.749 -38.562 1.00 66.19 106 GLY A N 1
ATOM 856 C CA . GLY A 1 106 ? 40.581 10.793 -37.993 1.00 66.19 106 GLY A CA 1
ATOM 857 C C . GLY A 1 106 ? 41.627 10.123 -38.890 1.00 66.19 106 GLY A C 1
ATOM 858 O O . GLY A 1 106 ? 42.729 10.644 -39.025 1.00 66.19 106 GLY A O 1
ATOM 859 N N . SER A 1 107 ? 41.272 9.020 -39.556 1.00 59.19 107 SER A N 1
ATOM 860 C CA 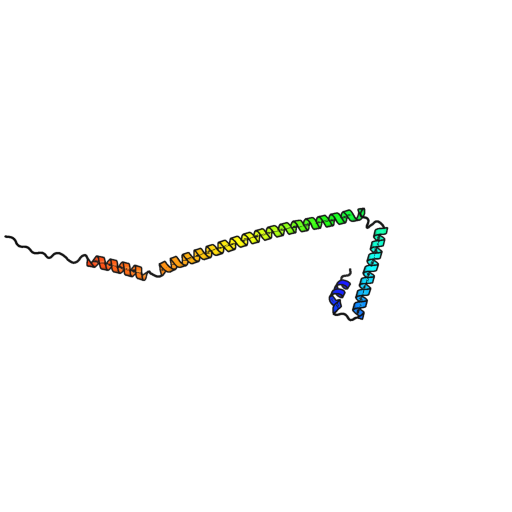. SER A 1 107 ? 42.124 8.357 -40.552 1.00 59.19 107 SER A CA 1
ATOM 861 C C . SER A 1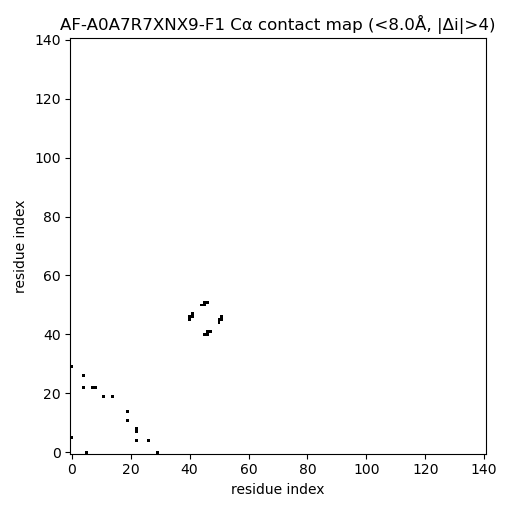 107 ? 42.306 9.208 -41.817 1.00 59.19 107 SER A C 1
ATOM 863 O O . SER A 1 107 ? 43.430 9.339 -42.298 1.00 59.19 107 SER A O 1
ATOM 865 N N . LEU A 1 108 ? 41.245 9.871 -42.296 1.00 55.03 108 LEU A N 1
ATOM 866 C CA . LEU A 1 108 ? 41.309 10.803 -43.432 1.00 55.03 108 LEU A CA 1
ATOM 867 C C . LEU A 1 108 ? 42.168 12.046 -43.141 1.00 55.03 108 LEU A C 1
ATOM 869 O O . LEU A 1 108 ? 42.845 12.554 -44.030 1.00 55.03 108 LEU A O 1
ATOM 873 N N . HIS A 1 109 ? 42.190 12.528 -41.897 1.00 55.59 109 HIS A N 1
ATOM 874 C CA . HIS A 1 109 ? 43.016 13.674 -41.497 1.00 55.59 109 HIS A CA 1
ATOM 875 C C . HIS A 1 109 ? 44.472 13.328 -41.153 1.00 55.59 109 HIS A C 1
ATOM 877 O O . HIS A 1 109 ? 45.292 14.237 -41.030 1.00 55.59 109 HIS A O 1
ATOM 883 N N . GLN A 1 110 ? 44.835 12.049 -41.022 1.00 56.06 110 GLN A N 1
ATOM 884 C CA . GLN A 1 110 ? 46.196 11.648 -40.641 1.00 56.06 110 GLN A CA 1
ATOM 885 C C . GLN A 1 110 ? 47.187 11.558 -41.805 1.00 56.06 110 GLN A C 1
ATOM 887 O O . GLN A 1 110 ? 48.387 11.430 -41.559 1.00 56.06 110 GLN A O 1
ATOM 892 N N . CYS A 1 111 ? 46.750 11.671 -43.062 1.00 55.94 111 CYS A N 1
ATOM 893 C CA . CYS A 1 111 ? 47.679 11.589 -44.193 1.00 55.94 111 CYS A CA 1
ATOM 894 C C . CYS A 1 111 ? 47.504 12.644 -45.306 1.00 55.94 111 CYS A C 1
ATOM 896 O O . CYS A 1 111 ? 47.515 12.303 -46.486 1.00 55.94 111 CYS A O 1
ATOM 898 N N . PRO A 1 112 ? 47.468 13.953 -44.982 1.00 56.69 112 PRO A N 1
ATOM 899 C CA . PRO A 1 112 ? 47.659 14.993 -45.996 1.00 56.69 112 PRO A CA 1
ATOM 900 C C . PRO A 1 112 ? 49.090 14.989 -46.564 1.00 56.69 112 PRO A C 1
ATOM 902 O O . PRO A 1 112 ? 49.302 15.358 -47.712 1.00 56.69 112 PRO A O 1
ATOM 905 N N . LYS A 1 113 ? 50.086 14.522 -45.794 1.00 62.31 113 LYS A N 1
ATOM 906 C CA . LYS A 1 113 ? 51.503 14.511 -46.204 1.00 62.31 113 LYS A CA 1
ATOM 907 C C . LYS A 1 113 ? 51.829 13.446 -47.255 1.00 62.31 113 LYS A C 1
ATOM 909 O O . LYS A 1 113 ? 52.715 13.668 -48.071 1.00 62.31 113 LYS A O 1
ATOM 914 N N . THR A 1 114 ? 51.156 12.296 -47.238 1.00 63.47 114 THR A N 1
ATOM 915 C CA . THR A 1 114 ? 51.343 11.242 -48.252 1.00 63.47 114 THR A CA 1
ATOM 916 C C . THR A 1 114 ? 50.591 11.563 -49.535 1.00 63.47 114 THR A C 1
ATOM 918 O O . THR A 1 114 ? 51.146 11.343 -50.602 1.00 63.47 114 THR A O 1
ATOM 921 N N . LEU A 1 115 ? 49.398 12.162 -49.448 1.00 60.38 115 LEU A N 1
ATOM 922 C CA . LEU A 1 115 ? 48.669 12.674 -50.615 1.00 60.38 115 LEU A CA 1
ATOM 923 C C . LEU A 1 115 ? 49.417 13.831 -51.294 1.00 60.38 115 LEU A C 1
ATOM 925 O O . LEU A 1 115 ? 49.556 13.828 -52.512 1.00 60.38 115 LEU A O 1
ATOM 929 N N . ALA A 1 116 ? 49.980 14.762 -50.515 1.00 68.00 116 ALA A N 1
ATOM 930 C CA . ALA A 1 116 ? 50.820 15.837 -51.043 1.00 68.00 116 ALA A CA 1
ATOM 931 C C . ALA A 1 116 ? 52.108 15.305 -51.695 1.00 68.00 116 ALA A C 1
ATOM 933 O O . ALA A 1 116 ? 52.427 15.706 -52.806 1.00 68.00 116 ALA A O 1
ATOM 934 N N . LYS A 1 117 ? 52.806 14.347 -51.062 1.00 67.69 117 LYS A N 1
ATOM 935 C CA . LYS A 1 117 ? 53.995 13.703 -51.654 1.00 67.69 117 LYS A CA 1
ATOM 936 C C . LYS A 1 117 ? 53.672 12.880 -52.904 1.00 67.69 117 LYS A C 1
ATOM 938 O O . LYS A 1 117 ? 54.488 12.835 -53.819 1.00 67.69 117 LYS A O 1
ATOM 943 N N . ALA A 1 118 ? 52.510 12.226 -52.946 1.00 66.81 118 ALA A N 1
ATOM 944 C CA . ALA A 1 118 ? 52.059 11.475 -54.113 1.00 66.81 118 ALA A CA 1
ATOM 945 C C . ALA A 1 118 ? 51.728 12.410 -55.285 1.00 66.81 118 ALA A C 1
ATOM 947 O O . ALA A 1 118 ? 52.139 12.122 -56.403 1.00 66.81 118 ALA A O 1
ATOM 948 N N . LEU A 1 119 ? 51.077 13.550 -55.026 1.00 65.44 119 LEU A N 1
ATOM 949 C CA . LEU A 1 119 ? 50.834 14.586 -56.036 1.00 65.44 119 LEU A CA 1
ATOM 950 C C . LEU A 1 119 ? 52.142 15.219 -56.531 1.00 65.44 119 LEU A C 1
ATOM 952 O O . LEU A 1 119 ? 52.341 15.301 -57.737 1.00 65.44 119 LEU A O 1
ATOM 956 N N . GLU A 1 120 ? 53.078 15.550 -55.634 1.00 68.69 120 GLU A N 1
ATOM 957 C CA . GLU A 1 120 ? 54.406 16.073 -56.006 1.00 68.69 120 GLU A CA 1
ATOM 958 C C . GLU A 1 120 ? 55.225 15.084 -56.851 1.00 68.69 120 GLU A C 1
ATOM 960 O O . GLU A 1 120 ? 56.000 15.486 -57.718 1.00 68.69 120 GLU A O 1
ATOM 965 N N . SER A 1 121 ? 55.090 13.782 -56.583 1.00 70.75 121 SER A N 1
ATOM 966 C CA . SER A 1 121 ? 55.782 12.736 -57.348 1.00 70.75 121 SER A CA 1
ATOM 967 C C . SER A 1 121 ? 55.166 12.553 -58.739 1.00 70.75 121 SER A C 1
ATOM 969 O O . SER A 1 121 ? 55.886 12.259 -59.689 1.00 70.75 121 SER A O 1
ATOM 971 N N . LEU A 1 122 ? 53.855 12.776 -58.874 1.00 63.88 122 LEU A N 1
ATOM 972 C CA . LEU A 1 122 ? 53.133 12.737 -60.149 1.00 63.88 122 LEU A CA 1
ATOM 973 C C . LEU A 1 122 ? 53.459 13.962 -61.019 1.00 63.88 122 LEU A C 1
ATOM 975 O O . LEU A 1 122 ? 53.666 13.828 -62.221 1.00 63.88 122 LEU A O 1
ATOM 979 N N . GLU A 1 123 ? 53.596 15.137 -60.401 1.00 58.44 123 GLU A N 1
ATOM 980 C CA . GLU A 1 123 ? 53.999 16.380 -61.074 1.00 58.44 123 GLU A CA 1
ATOM 981 C C . GLU A 1 123 ? 55.451 16.318 -61.586 1.00 58.44 123 GLU A C 1
ATOM 983 O O . GLU A 1 123 ? 55.742 16.722 -62.711 1.00 58.44 123 GLU A O 1
ATOM 988 N N . LYS A 1 124 ? 56.370 15.734 -60.801 1.00 66.19 124 LYS A N 1
ATOM 989 C CA . LYS A 1 124 ? 57.772 15.514 -61.214 1.00 66.19 124 LYS A CA 1
ATOM 990 C C . LYS A 1 124 ? 57.910 14.429 -62.294 1.00 66.19 124 LYS A C 1
ATOM 992 O O . LYS A 1 124 ? 58.829 14.504 -63.111 1.00 66.19 124 LYS A O 1
ATOM 997 N N . GLY A 1 125 ? 56.990 13.463 -62.329 1.00 55.84 125 GLY A N 1
ATOM 998 C CA . GLY A 1 125 ? 56.887 12.462 -63.395 1.00 55.84 125 GLY A CA 1
ATOM 999 C C . GLY A 1 125 ? 56.458 13.059 -64.741 1.00 55.84 125 GLY A C 1
ATOM 1000 O O . GLY A 1 125 ? 57.063 12.748 -65.759 1.00 55.84 125 GLY A O 1
ATOM 1001 N N . LEU A 1 126 ? 55.495 13.989 -64.756 1.00 53.12 126 LEU A N 1
ATOM 1002 C CA . LEU A 1 126 ? 55.061 14.637 -66.005 1.00 53.12 126 LEU A CA 1
ATOM 1003 C C . LEU A 1 126 ? 56.115 15.577 -66.618 1.00 53.12 126 LEU A C 1
ATOM 1005 O O . LEU A 1 126 ? 56.177 15.700 -67.836 1.00 53.12 126 LEU A O 1
ATOM 1009 N N . CYS A 1 127 ? 56.966 16.218 -65.810 1.00 51.34 127 CYS A N 1
ATOM 1010 C CA . CYS A 1 127 ? 58.025 17.101 -66.323 1.00 51.34 127 CYS A CA 1
ATOM 1011 C C . CYS A 1 127 ? 59.271 16.357 -66.839 1.00 51.34 127 CYS A C 1
ATOM 1013 O O . CYS A 1 127 ? 60.134 16.985 -67.453 1.00 51.34 127 CYS A O 1
ATOM 1015 N N . SER A 1 128 ? 59.396 15.049 -66.587 1.00 52.53 128 SER A N 1
ATOM 1016 C CA . SER A 1 128 ? 60.546 14.243 -67.029 1.00 52.53 128 SER A CA 1
ATOM 1017 C C . SER A 1 128 ? 60.307 13.476 -68.337 1.00 52.53 128 SER A C 1
ATOM 1019 O O . SER A 1 128 ? 61.277 13.024 -68.941 1.00 52.53 128 SER A O 1
ATOM 1021 N N . GLU A 1 129 ? 59.068 13.405 -68.840 1.00 49.06 129 GLU A N 1
ATOM 1022 C CA . GLU A 1 129 ? 58.750 12.771 -70.135 1.00 49.06 129 GLU A CA 1
ATOM 1023 C C . GLU A 1 129 ? 58.770 13.738 -71.337 1.00 49.06 129 GLU A C 1
ATOM 1025 O O . GLU A 1 129 ? 58.779 13.299 -72.483 1.00 49.06 129 GLU A O 1
ATOM 1030 N N . SER A 1 130 ? 58.855 15.055 -71.121 1.00 51.41 130 SER A N 1
ATOM 1031 C CA . SER A 1 130 ? 58.837 16.067 -72.194 1.00 51.41 130 SER A CA 1
ATOM 1032 C C . SER A 1 130 ? 60.223 16.550 -72.656 1.00 51.41 130 SER A C 1
ATOM 1034 O O . SER A 1 130 ? 60.352 17.667 -73.156 1.00 51.41 130 SER A O 1
ATOM 1036 N N . GLY A 1 131 ? 61.276 15.743 -72.496 1.00 51.72 131 GLY A N 1
ATOM 1037 C CA . GLY A 1 131 ? 62.645 16.186 -72.779 1.00 51.72 131 GLY A CA 1
ATOM 1038 C C . GLY A 1 131 ? 63.627 15.093 -73.183 1.00 51.72 131 GLY A C 1
ATOM 1039 O O . GLY A 1 131 ? 64.707 15.032 -72.610 1.00 51.72 131 GLY A O 1
ATOM 1040 N N . SER A 1 132 ? 63.298 14.233 -74.149 1.00 50.78 132 SER A N 1
ATOM 1041 C CA . SER A 1 132 ? 64.325 13.461 -74.865 1.00 50.78 132 SER A CA 1
ATOM 1042 C C . SER A 1 132 ? 63.777 12.864 -76.160 1.00 50.78 132 SER A C 1
ATOM 1044 O O . SER A 1 132 ? 62.934 11.973 -76.116 1.00 50.78 132 SER A O 1
ATOM 1046 N N . GLY A 1 133 ? 64.274 13.331 -77.310 1.00 46.34 133 GLY A N 1
ATOM 1047 C CA . GLY A 1 133 ? 64.133 12.592 -78.566 1.00 46.34 133 GLY A CA 1
ATOM 1048 C C . GLY A 1 133 ? 63.953 13.440 -79.821 1.00 46.34 133 GLY A C 1
ATOM 1049 O O . GLY A 1 133 ? 62.864 13.475 -80.376 1.00 46.34 133 GLY A O 1
ATOM 1050 N N . SER A 1 134 ? 65.029 14.047 -80.326 1.00 43.06 134 SER A N 1
ATOM 1051 C CA . SER A 1 134 ? 65.184 14.227 -81.778 1.00 43.06 134 SER A CA 1
ATOM 1052 C C . SER A 1 134 ? 66.660 14.398 -82.138 1.00 43.06 134 SER A C 1
ATOM 1054 O O . SER A 1 134 ? 67.147 15.499 -82.392 1.00 43.06 134 SER A O 1
ATOM 1056 N N . GLY A 1 135 ? 67.388 13.288 -82.119 1.00 48.25 135 GLY A N 1
ATOM 1057 C CA . GLY A 1 135 ? 68.605 13.136 -82.898 1.00 48.25 135 GLY A CA 1
ATOM 1058 C C . GLY A 1 135 ? 68.397 11.951 -83.821 1.00 48.25 135 GLY A C 1
ATOM 1059 O O . GLY A 1 135 ? 68.308 10.837 -83.325 1.00 48.25 135 GLY A O 1
ATOM 1060 N N . GLU A 1 136 ? 68.307 12.190 -85.128 1.00 45.31 136 GLU A N 1
ATOM 1061 C CA . GLU A 1 136 ? 68.708 11.201 -86.125 1.00 45.31 136 GLU A CA 1
ATOM 1062 C C . GLU A 1 136 ? 69.030 11.875 -87.463 1.00 45.31 136 GLU A C 1
ATOM 1064 O O . GLU A 1 136 ? 68.225 12.573 -88.077 1.00 45.31 136 GLU A O 1
ATOM 1069 N N . SER A 1 137 ? 70.284 11.678 -87.850 1.00 49.38 137 SER A N 1
ATOM 1070 C CA . SER A 1 137 ? 70.909 11.973 -89.130 1.00 49.38 137 SER A CA 1
ATOM 1071 C C . SER A 1 137 ? 70.377 11.040 -90.220 1.00 49.38 137 SER A C 1
ATOM 1073 O O . SER A 1 137 ? 70.197 9.862 -89.937 1.00 49.38 137 SER A O 1
ATOM 1075 N N . SER A 1 138 ? 70.291 11.484 -91.481 1.00 46.41 138 SER A N 1
ATOM 1076 C CA . SER A 1 138 ? 70.764 10.663 -92.611 1.00 46.41 138 SER A CA 1
ATOM 1077 C C . SER A 1 138 ? 70.836 11.429 -93.937 1.00 46.41 138 SER A C 1
ATOM 1079 O O . SER A 1 138 ? 69.922 12.141 -94.336 1.00 46.41 138 SER A O 1
ATOM 1081 N N . SER A 1 139 ? 71.975 11.205 -94.583 1.00 48.53 139 SER A N 1
ATOM 1082 C CA . SER A 1 139 ? 72.414 11.369 -95.972 1.00 48.53 139 SER A CA 1
ATOM 1083 C C . SER A 1 139 ? 71.394 11.249 -97.115 1.00 48.53 139 SER A C 1
ATOM 1085 O O . SER A 1 139 ? 70.522 10.385 -97.085 1.00 48.53 139 SER A O 1
ATOM 1087 N N . GLY A 1 140 ? 71.675 11.958 -98.220 1.00 46.78 140 GLY A N 1
ATOM 1088 C CA . GLY A 1 140 ? 71.304 11.501 -99.563 1.00 46.78 140 GLY A CA 1
ATOM 1089 C C . GLY A 1 140 ? 71.378 12.552 -100.679 1.00 46.78 140 GLY A C 1
ATOM 1090 O O . GLY A 1 140 ? 70.499 13.401 -100.750 1.00 46.78 140 GLY A O 1
ATOM 1091 N N . GLN A 1 141 ? 72.346 12.332 -101.584 1.00 48.62 141 GLN A N 1
ATOM 1092 C CA . GLN A 1 141 ? 72.591 12.906 -102.926 1.00 48.62 141 GLN A CA 1
ATOM 1093 C C . GLN A 1 141 ? 73.401 14.200 -103.035 1.00 48.62 141 GLN A C 1
ATOM 1095 O O . GLN A 1 141 ? 72.973 15.251 -102.521 1.00 48.62 141 GLN A O 1
#

Foldseek 3Di:
DDPVLVVLVVCLVVDDPVSNVVSVVVVVVVVVVVVVVVVVCVVVVCPPCVNCVVVVVVVVVVVVVVVVVVVVVVVVVVVVVVV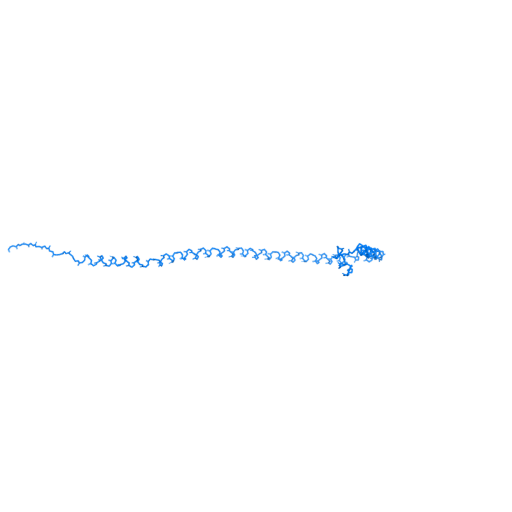VVVVVVVVVVVVVVVVVVCVVVVVVVPDPPVVVVVVVVVVVVVVVVPDDDDDDDDDDD

Solvent-accessible surface area (backbone atoms only — not comparable to full-atom values): 8229 Å² total; per-residue (Å²): 132,58,73,65,58,59,55,50,62,77,42,46,88,80,46,54,74,71,56,43,51,54,52,51,52,52,51,53,51,52,49,51,53,49,50,54,52,53,53,51,37,42,76,70,50,64,63,32,69,83,66,41,44,66,57,52,52,50,53,52,50,52,54,51,50,52,54,52,52,50,55,51,49,52,53,51,51,53,51,52,51,53,51,51,52,53,52,54,51,54,52,51,52,51,52,51,54,53,53,50,53,49,52,54,54,51,58,66,66,71,45,62,68,59,54,50,50,51,50,54,52,51,56,56,51,62,68,64,73,79,74,82,88,90,84,82,88,83,88,86,136

Secondary structure (DSSP, 8-state):
--HHHHHHHHTGGGS-HHHHHHHHHHHHHHHHHHHHHHHHHHHTTTTSHHHHHHHHHHHHHHHHHHHHHHHHHHHHHHHHHHHHHHHHHHHHHHHHHHHHHHHHHHHHHT-HHHHHHHHHHHHHHHTTSSS----------

Organism: NCBI:txid1220207

Radius of gyration: 47.72 Å; Cα contacts (8 Å, |Δi|>4): 16; chains: 1; bounding box: 100×24×141 Å

pLDDT: mean 81.8, std 16.91, range [43.06, 97.75]